Protein AF-X1JQ14-F1 (afdb_monomer)

Secondary structure (DSSP, 8-state):
-HHHHHHHHHHHHHHHHHHHHHHHHHHHHHHHHHHS--TTSHHHHHHHHHSS---HHHHHHHHHHHHHHHHHHHHHHHHHHHHHHHHHHHHTT-TTHHHHHHHHHHHHHHHTTTHHHHHHHHHHHHHTSHHHHHHTT---

Structure (mmCIF, N/CA/C/O backbone):
data_AF-X1JQ14-F1
#
_entry.id   AF-X1JQ14-F1
#
loop_
_atom_site.group_PDB
_atom_site.id
_atom_site.type_symbol
_atom_site.label_atom_id
_atom_site.label_alt_id
_atom_site.label_comp_id
_atom_site.label_asym_id
_atom_site.label_entity_id
_atom_site.label_seq_id
_atom_site.pdbx_PDB_ins_code
_atom_site.Cartn_x
_atom_site.Cartn_y
_atom_site.Cartn_z
_atom_site.occupancy
_atom_site.B_iso_or_equiv
_atom_site.auth_seq_id
_atom_site.auth_comp_id
_atom_site.auth_asym_id
_atom_site.auth_atom_id
_atom_site.pdbx_PDB_model_num
ATOM 1 N N . MET A 1 1 ? -24.751 2.631 25.461 1.00 53.09 1 MET A N 1
ATOM 2 C CA . MET A 1 1 ? -24.735 1.934 24.149 1.00 53.09 1 MET A CA 1
ATOM 3 C C . MET A 1 1 ? -24.061 2.771 23.064 1.00 53.09 1 MET A C 1
ATOM 5 O O . MET A 1 1 ? -23.188 2.237 22.398 1.00 53.09 1 MET A O 1
ATOM 9 N N . ALA A 1 2 ? -24.367 4.070 22.935 1.00 61.97 2 ALA A N 1
ATOM 10 C CA . ALA A 1 2 ? -23.663 4.971 22.008 1.00 61.97 2 ALA A CA 1
ATOM 11 C C . ALA A 1 2 ? -22.152 5.116 22.308 1.00 61.97 2 ALA A C 1
ATOM 13 O O . ALA A 1 2 ? -21.340 5.000 21.400 1.00 61.97 2 ALA A O 1
ATOM 14 N N . GLU A 1 3 ? -21.765 5.248 23.584 1.00 61.22 3 GLU A N 1
ATOM 15 C CA . GLU A 1 3 ? -20.347 5.364 23.980 1.00 61.22 3 GLU A CA 1
ATOM 16 C C . GLU A 1 3 ? -19.514 4.107 23.674 1.00 61.22 3 GLU A C 1
ATOM 18 O O . GLU A 1 3 ? -18.344 4.200 23.312 1.00 61.22 3 GLU A O 1
ATOM 23 N N . LEU A 1 4 ? -20.119 2.916 23.782 1.00 62.81 4 LEU A N 1
ATOM 24 C CA . LEU A 1 4 ? -19.461 1.653 23.426 1.00 62.81 4 LEU A CA 1
ATOM 25 C C . LEU A 1 4 ? -19.233 1.565 21.912 1.00 62.81 4 LEU A C 1
ATOM 27 O O . LEU A 1 4 ? -18.148 1.187 21.482 1.00 62.81 4 LEU A O 1
ATOM 31 N N . ALA A 1 5 ? -20.214 1.993 21.111 1.00 70.31 5 ALA A N 1
ATOM 32 C CA . ALA A 1 5 ? -20.096 2.023 19.656 1.00 70.31 5 ALA A CA 1
ATOM 33 C C . ALA A 1 5 ? -19.025 3.020 19.176 1.00 70.31 5 ALA A C 1
ATOM 35 O O . ALA A 1 5 ? -18.260 2.719 18.260 1.00 70.31 5 ALA A O 1
ATOM 36 N N . GLU A 1 6 ? -18.922 4.187 19.812 1.00 74.88 6 GLU A N 1
ATOM 37 C CA . GLU A 1 6 ? -17.892 5.178 19.489 1.00 74.88 6 GLU A CA 1
ATOM 38 C C . GLU A 1 6 ? -16.485 4.686 19.859 1.00 74.88 6 GLU A C 1
ATOM 40 O O . GLU A 1 6 ? -15.530 4.863 19.094 1.00 74.88 6 GLU A O 1
ATOM 45 N N . LYS A 1 7 ? -16.355 4.000 21.000 1.00 79.19 7 LYS A N 1
ATOM 46 C CA . LYS A 1 7 ? -15.090 3.401 21.433 1.00 79.19 7 LYS A CA 1
ATOM 47 C C . LYS A 1 7 ? -14.619 2.306 20.472 1.00 79.19 7 LYS A C 1
ATOM 49 O O . LYS A 1 7 ? -13.454 2.310 20.079 1.00 79.19 7 LYS A O 1
ATOM 54 N N . GLU A 1 8 ? -15.526 1.440 20.028 1.00 76.44 8 GLU A N 1
ATOM 55 C CA . GLU A 1 8 ? -15.237 0.405 19.026 1.00 76.44 8 GLU A CA 1
ATOM 56 C C . GLU A 1 8 ? -14.811 1.000 17.674 1.00 76.44 8 GLU A C 1
ATOM 58 O O . GLU A 1 8 ? -13.871 0.504 17.049 1.00 76.44 8 GLU A O 1
ATOM 63 N N . LEU A 1 9 ? -15.440 2.098 17.235 1.00 78.75 9 LEU A N 1
ATOM 64 C CA . LEU A 1 9 ? -15.035 2.812 16.018 1.00 78.75 9 LEU A CA 1
ATOM 65 C C . LEU A 1 9 ? -13.636 3.427 16.153 1.00 78.75 9 LEU A C 1
ATOM 67 O O . LEU A 1 9 ? -12.846 3.395 15.207 1.00 78.75 9 LEU A O 1
ATOM 71 N N . ARG A 1 10 ? -13.299 3.964 17.326 1.00 82.12 10 ARG A N 1
ATOM 72 C CA . ARG A 1 10 ? -11.976 4.543 17.588 1.00 82.12 10 ARG A CA 1
ATOM 73 C C . ARG A 1 10 ? -10.881 3.475 17.610 1.00 82.12 10 ARG A C 1
ATOM 75 O O . ARG A 1 10 ? -9.795 3.698 17.075 1.00 82.12 10 ARG A O 1
ATOM 82 N N . GLU A 1 11 ? -11.171 2.310 18.182 1.00 82.25 11 GLU A N 1
ATOM 83 C CA . GLU A 1 11 ? -10.265 1.157 18.178 1.00 82.25 11 GLU A CA 1
ATOM 84 C C . GLU A 1 11 ? -10.067 0.587 16.765 1.00 82.25 11 GLU A C 1
ATOM 86 O O . GLU A 1 11 ? -8.930 0.307 16.377 1.00 82.25 11 GLU A O 1
ATOM 91 N N . GLY A 1 12 ? -11.133 0.506 15.960 1.00 78.06 12 GLY A N 1
ATOM 92 C CA . GLY A 1 12 ? -11.056 0.115 14.549 1.00 78.06 12 GLY A CA 1
ATOM 93 C C . GLY A 1 12 ? -10.196 1.067 13.709 1.00 78.06 12 GLY A C 1
ATOM 94 O O . GLY A 1 12 ? -9.330 0.616 12.956 1.00 78.06 12 GLY A O 1
ATOM 95 N N . GLY A 1 13 ? -10.351 2.381 13.904 1.00 79.62 13 GLY A N 1
ATOM 96 C CA . GLY A 1 13 ? -9.493 3.388 13.269 1.00 79.62 13 GLY A CA 1
ATOM 97 C C . GLY A 1 13 ? -8.019 3.242 13.666 1.00 79.62 13 GLY A C 1
ATOM 98 O O . GLY A 1 13 ? -7.138 3.264 12.806 1.00 79.62 13 GLY A O 1
ATOM 99 N N . LYS A 1 14 ? -7.742 2.986 14.951 1.00 83.75 14 LYS A N 1
ATOM 100 C CA . LYS A 1 14 ? -6.377 2.790 15.466 1.00 83.75 14 LYS A CA 1
ATOM 101 C C . LYS A 1 14 ? -5.696 1.541 14.895 1.00 83.75 14 LYS A C 1
ATOM 103 O O . LYS A 1 14 ? -4.484 1.522 14.688 1.00 83.75 14 LYS A O 1
ATOM 108 N N . GLN A 1 15 ? -6.457 0.487 14.604 1.00 81.62 15 GLN A N 1
ATOM 109 C CA . GLN A 1 15 ? -5.915 -0.698 13.930 1.00 81.62 15 GLN A CA 1
ATOM 110 C C . GLN A 1 15 ? -5.497 -0.409 12.480 1.00 81.62 15 GLN A C 1
ATOM 112 O O . GLN A 1 15 ? -4.520 -0.997 12.005 1.00 81.62 15 GLN A O 1
ATOM 117 N N . LEU A 1 16 ? -6.186 0.520 11.809 1.00 83.06 16 LEU A N 1
ATOM 118 C CA . LEU A 1 16 ? -5.914 0.931 10.429 1.00 83.06 16 LEU A CA 1
ATOM 119 C C . LEU A 1 16 ? -4.797 1.976 10.301 1.00 83.06 16 LEU A C 1
ATOM 121 O O . LEU A 1 16 ? -4.261 2.131 9.206 1.00 83.06 16 LEU A O 1
ATOM 125 N N . GLU A 1 17 ? -4.369 2.629 11.388 1.00 81.31 17 GLU A N 1
ATOM 126 C CA . GLU A 1 17 ? -3.245 3.586 11.370 1.00 81.31 17 GLU A CA 1
ATOM 127 C C . GLU A 1 17 ? -1.976 2.986 10.750 1.00 81.31 17 GLU A C 1
ATOM 129 O O . GLU A 1 17 ? -1.312 3.631 9.943 1.00 81.31 17 GLU A O 1
ATOM 134 N N . GLY A 1 18 ? -1.666 1.722 11.055 1.00 81.06 18 GLY A N 1
ATOM 135 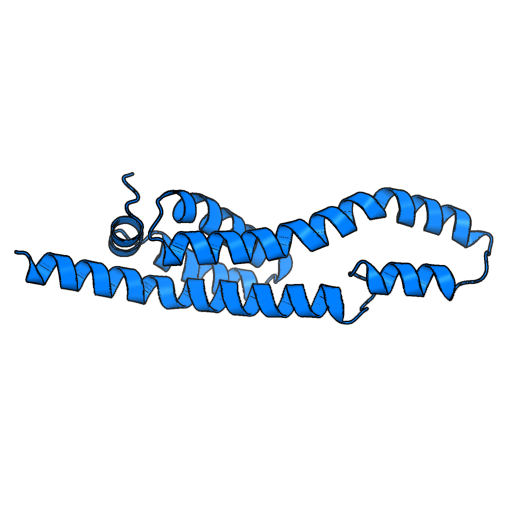C CA . GLY A 1 18 ? -0.508 1.043 10.463 1.00 81.06 18 GLY A CA 1
ATOM 136 C C . GLY A 1 18 ? -0.620 0.871 8.943 1.00 81.06 18 GLY A C 1
ATOM 137 O O . GLY A 1 18 ? 0.383 0.951 8.237 1.00 81.06 18 GLY A O 1
ATOM 138 N N . VAL A 1 19 ? -1.837 0.672 8.433 1.00 81.50 19 VAL A N 1
ATOM 139 C CA . VAL A 1 19 ? -2.111 0.531 6.994 1.00 81.50 19 VAL A CA 1
ATOM 140 C C . VAL A 1 19 ? -2.080 1.894 6.306 1.00 81.50 19 VAL A C 1
ATOM 142 O O . VAL A 1 19 ? -1.509 2.014 5.225 1.00 81.50 19 VAL A O 1
ATOM 145 N N . LEU A 1 20 ? -2.598 2.936 6.962 1.00 83.62 20 LEU A N 1
ATOM 146 C CA . LEU A 1 20 ? -2.505 4.322 6.498 1.00 83.62 20 LEU A CA 1
ATOM 147 C C . LEU A 1 20 ? -1.051 4.780 6.364 1.00 83.62 20 LEU A C 1
ATOM 149 O O . LEU A 1 20 ? -0.685 5.344 5.334 1.00 83.62 20 LEU A O 1
ATOM 153 N N . ILE A 1 21 ? -0.216 4.505 7.371 1.00 83.81 21 ILE A N 1
ATOM 154 C CA . ILE A 1 21 ? 1.216 4.832 7.335 1.00 83.81 21 ILE A CA 1
ATOM 155 C C . ILE A 1 21 ? 1.889 4.109 6.168 1.00 83.81 21 ILE A C 1
ATOM 157 O O . ILE A 1 21 ? 2.637 4.737 5.423 1.00 83.81 21 ILE A O 1
ATOM 161 N N . LEU A 1 22 ? 1.593 2.819 5.962 1.00 81.75 22 LEU A N 1
ATOM 162 C CA . LEU A 1 22 ? 2.139 2.084 4.823 1.00 81.75 22 LEU A CA 1
ATOM 163 C C . LEU A 1 22 ? 1.714 2.718 3.497 1.00 81.75 22 LEU A C 1
ATOM 165 O O . LEU A 1 22 ? 2.571 2.945 2.648 1.00 81.75 22 LEU A O 1
ATOM 169 N N . CYS A 1 23 ? 0.432 3.038 3.317 1.00 81.25 23 CYS A N 1
ATOM 170 C CA . CYS A 1 23 ? -0.045 3.638 2.072 1.00 81.25 23 CYS A CA 1
ATOM 171 C C . CYS A 1 23 ? 0.601 5.003 1.809 1.00 81.25 23 CYS A C 1
ATOM 173 O O . CYS A 1 23 ? 0.983 5.277 0.675 1.00 81.25 23 CYS A O 1
ATOM 175 N N . TRP A 1 24 ? 0.804 5.824 2.844 1.00 82.75 24 TRP A N 1
ATOM 176 C CA . TRP A 1 24 ? 1.533 7.091 2.731 1.00 82.75 24 TRP A CA 1
ATOM 177 C C . TRP A 1 24 ? 3.000 6.898 2.352 1.00 82.75 24 TRP A C 1
ATOM 179 O O . TRP A 1 24 ? 3.475 7.521 1.403 1.00 82.75 24 TRP A O 1
ATOM 189 N N . VAL A 1 25 ? 3.716 6.020 3.059 1.00 82.38 25 VAL A N 1
ATOM 190 C CA . VAL A 1 25 ? 5.128 5.719 2.776 1.00 82.38 25 VAL A CA 1
ATOM 191 C C . VAL A 1 25 ? 5.281 5.202 1.348 1.00 82.38 25 VAL A C 1
ATO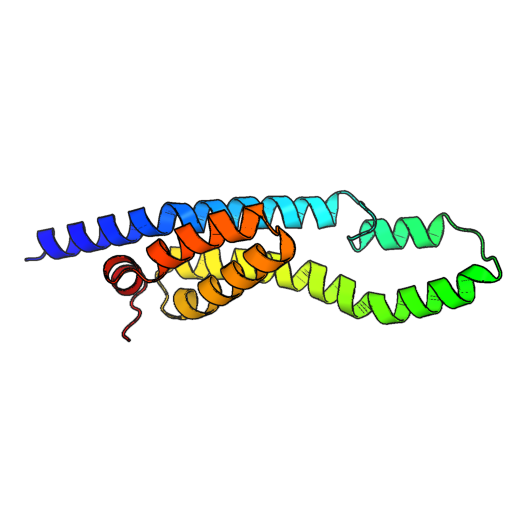M 193 O O . VAL A 1 25 ? 6.147 5.666 0.609 1.00 82.38 25 VAL A O 1
ATOM 196 N N . MET A 1 26 ? 4.399 4.298 0.927 1.00 78.06 26 MET A N 1
ATOM 197 C CA . MET A 1 26 ? 4.403 3.738 -0.417 1.00 78.06 26 MET A CA 1
ATOM 198 C C . MET A 1 26 ? 4.034 4.765 -1.487 1.00 78.06 26 MET A C 1
ATOM 200 O O . MET A 1 26 ? 4.697 4.808 -2.521 1.00 78.06 26 MET A O 1
ATOM 204 N N . ALA A 1 27 ? 3.050 5.634 -1.249 1.00 78.50 27 ALA A N 1
ATOM 205 C CA . ALA A 1 27 ? 2.707 6.721 -2.167 1.00 78.50 27 ALA A CA 1
ATOM 206 C C . ALA A 1 27 ? 3.875 7.709 -2.341 1.00 78.50 27 ALA A C 1
ATOM 208 O O . ALA A 1 27 ? 4.170 8.121 -3.461 1.00 78.50 27 ALA A O 1
ATOM 209 N N . ILE A 1 28 ?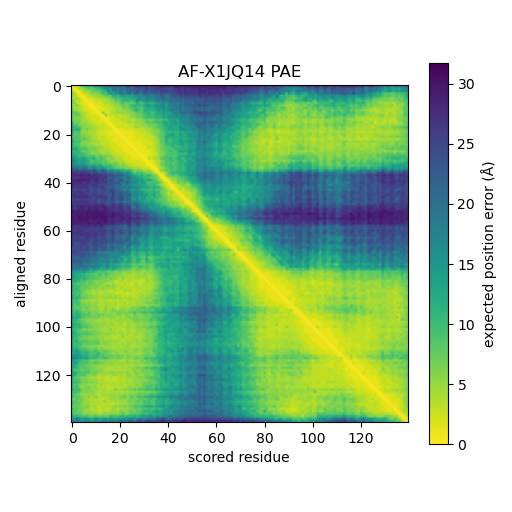 4.591 8.036 -1.260 1.00 80.44 28 ILE A N 1
ATOM 210 C CA . ILE A 1 28 ? 5.770 8.913 -1.314 1.00 80.44 28 ILE A CA 1
ATOM 211 C C . ILE A 1 28 ? 6.930 8.224 -2.035 1.00 80.44 28 ILE A C 1
ATOM 213 O O . ILE A 1 28 ? 7.524 8.824 -2.926 1.00 80.44 28 ILE A O 1
ATOM 217 N N . LEU A 1 29 ? 7.250 6.970 -1.700 1.00 75.62 29 LEU A N 1
ATOM 218 C CA . LEU A 1 29 ? 8.342 6.229 -2.343 1.00 75.62 29 LEU A CA 1
ATOM 219 C C . LEU A 1 29 ? 8.082 6.020 -3.837 1.00 75.62 29 LEU A C 1
ATOM 221 O O . LEU A 1 29 ? 8.981 6.223 -4.648 1.00 75.62 29 LEU A O 1
ATOM 225 N N . THR A 1 30 ? 6.856 5.651 -4.210 1.00 70.12 30 THR A N 1
ATOM 226 C CA . THR A 1 30 ? 6.473 5.475 -5.618 1.00 70.12 30 THR A CA 1
ATOM 227 C C . THR A 1 30 ? 6.424 6.811 -6.355 1.00 70.12 30 THR A C 1
ATOM 229 O O . THR A 1 30 ? 6.953 6.902 -7.460 1.00 70.12 30 THR A O 1
ATOM 232 N N . GLY A 1 31 ? 5.907 7.872 -5.729 1.00 68.56 31 GLY A N 1
ATOM 233 C CA . GLY A 1 31 ? 5.969 9.232 -6.266 1.00 68.56 31 GLY A CA 1
ATOM 234 C C . GLY A 1 31 ? 7.408 9.694 -6.509 1.00 68.56 31 GLY A C 1
ATOM 235 O O . GLY A 1 31 ? 7.748 10.113 -7.614 1.00 68.56 31 GLY A O 1
ATOM 236 N N . LEU A 1 32 ? 8.293 9.540 -5.523 1.00 72.00 32 LEU A N 1
ATOM 237 C CA . LEU A 1 32 ? 9.715 9.860 -5.666 1.00 72.00 32 LEU A CA 1
ATOM 238 C C . LEU A 1 32 ? 10.387 9.006 -6.743 1.00 72.00 32 LEU A C 1
ATOM 240 O O . LEU A 1 32 ? 11.170 9.536 -7.525 1.00 72.00 32 LEU A O 1
ATOM 244 N N . ALA A 1 33 ? 10.074 7.715 -6.849 1.00 63.81 33 ALA A N 1
ATOM 245 C CA . ALA A 1 33 ? 10.613 6.858 -7.906 1.00 63.81 33 ALA A CA 1
ATOM 246 C C . ALA A 1 33 ? 10.216 7.345 -9.315 1.00 63.81 33 ALA A C 1
ATOM 248 O O . ALA A 1 33 ? 11.025 7.281 -10.239 1.00 63.81 33 ALA A O 1
ATOM 249 N N . ILE A 1 34 ? 9.006 7.886 -9.473 1.00 63.06 34 ILE A N 1
ATOM 250 C CA . ILE A 1 34 ? 8.514 8.442 -10.743 1.00 63.06 34 ILE A CA 1
ATOM 251 C C . ILE A 1 34 ? 9.211 9.766 -11.079 1.00 63.06 34 ILE A C 1
ATOM 253 O O . ILE A 1 34 ? 9.622 9.963 -12.224 1.00 63.06 34 ILE A O 1
ATOM 257 N N . PHE A 1 35 ? 9.368 10.658 -10.093 1.00 61.19 35 PHE A N 1
ATOM 258 C CA . PHE A 1 35 ? 9.926 12.003 -10.294 1.00 61.19 35 PHE A CA 1
ATOM 259 C C . PHE A 1 35 ? 11.459 12.073 -10.245 1.00 61.19 35 PHE A C 1
ATOM 261 O O . PHE A 1 35 ? 12.041 13.000 -10.799 1.00 61.19 35 PHE A O 1
ATOM 268 N N . SER A 1 36 ? 12.136 11.106 -9.622 1.00 59.53 36 SER A N 1
ATOM 269 C CA . SER A 1 36 ? 13.601 11.114 -9.446 1.00 59.53 36 SER A CA 1
ATOM 270 C C . SER A 1 36 ? 14.395 10.796 -10.715 1.00 59.53 36 SER A C 1
ATOM 272 O O . SER A 1 36 ? 15.622 10.871 -10.699 1.00 59.53 36 SER A O 1
ATOM 274 N N . GLY A 1 37 ? 13.740 10.419 -11.817 1.00 52.06 37 GLY A N 1
ATOM 275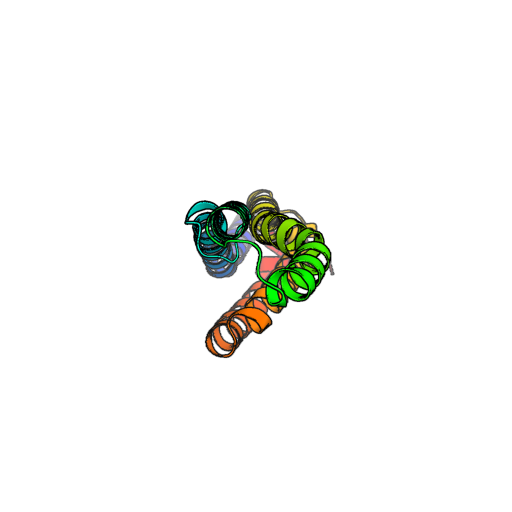 C CA . GLY A 1 37 ? 14.437 10.084 -13.060 1.00 52.06 37 GLY A CA 1
ATOM 276 C C . GLY A 1 37 ? 15.335 8.842 -12.962 1.00 52.06 37 GLY A C 1
ATOM 277 O O . GLY A 1 37 ? 16.082 8.569 -13.900 1.00 52.06 37 GLY A O 1
ATOM 278 N N . PHE A 1 38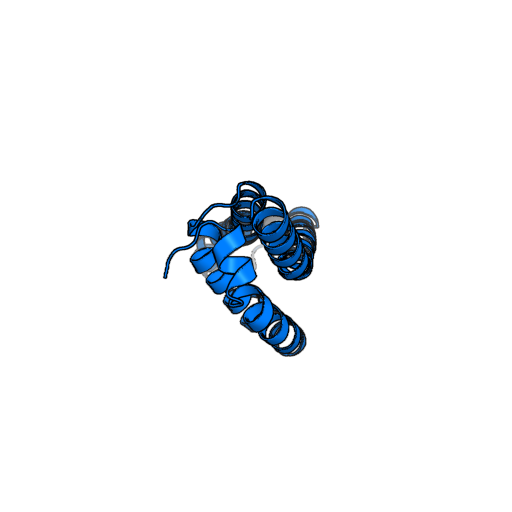 ? 15.255 8.062 -11.874 1.00 49.81 38 PHE A N 1
ATOM 279 C CA . PHE A 1 38 ? 15.757 6.687 -11.845 1.00 49.81 38 PHE A CA 1
ATOM 280 C C . PHE A 1 38 ? 15.092 5.937 -13.009 1.00 49.81 38 PHE A C 1
ATOM 282 O O . PHE A 1 38 ? 13.890 6.096 -13.217 1.00 49.81 38 PHE A O 1
ATOM 289 N N . GLY A 1 39 ? 15.843 5.150 -13.791 1.00 52.72 39 GLY A N 1
ATOM 290 C CA . GLY A 1 39 ? 15.432 4.556 -15.085 1.00 52.72 39 GLY A CA 1
ATOM 291 C C . GLY A 1 39 ? 14.168 3.668 -15.108 1.00 52.72 39 GLY A C 1
ATOM 292 O O . GLY A 1 39 ? 13.883 3.019 -16.111 1.00 52.72 39 GLY A O 1
ATOM 293 N N . TRP A 1 40 ? 13.425 3.626 -14.005 1.00 44.50 40 TRP A N 1
ATOM 294 C CA . TRP A 1 40 ? 12.145 2.959 -13.796 1.00 44.50 40 TRP A CA 1
ATOM 295 C C . TRP A 1 40 ? 10.931 3.896 -13.951 1.00 44.50 40 TRP A C 1
ATOM 297 O O . TRP A 1 40 ? 9.817 3.402 -14.108 1.00 44.50 40 TRP A O 1
ATOM 307 N N . GLY A 1 41 ? 11.121 5.222 -13.931 1.00 48.97 41 GLY A N 1
ATOM 308 C CA . GLY A 1 41 ? 10.068 6.216 -14.178 1.00 48.97 41 GLY A CA 1
ATOM 309 C C . GLY A 1 41 ? 10.020 6.714 -15.635 1.00 48.97 41 GLY A C 1
ATOM 310 O O . GLY A 1 41 ? 11.010 6.584 -16.364 1.00 48.97 41 GLY A O 1
ATOM 311 N N . PRO A 1 42 ? 8.909 7.344 -16.072 1.00 51.38 42 PRO A N 1
ATOM 312 C CA . PRO A 1 42 ? 8.756 7.870 -17.436 1.00 51.38 42 PRO A CA 1
ATOM 313 C C . PRO A 1 42 ? 9.852 8.884 -17.815 1.00 51.38 42 PRO A C 1
ATOM 315 O O . PRO A 1 42 ? 10.315 8.901 -18.953 1.00 51.38 42 PRO A O 1
ATOM 318 N N . VAL A 1 43 ? 10.339 9.667 -16.848 1.00 52.53 43 VAL A N 1
ATOM 319 C CA . VAL A 1 43 ? 11.413 10.659 -17.041 1.00 52.53 43 VAL A CA 1
ATOM 320 C C . VAL A 1 43 ? 12.793 10.001 -17.206 1.00 52.53 43 VAL A C 1
ATOM 322 O O . VAL A 1 43 ? 13.581 10.424 -18.049 1.00 52.53 43 VAL A O 1
ATOM 325 N N . GLY A 1 44 ? 13.085 8.938 -16.448 1.00 55.47 44 GLY A N 1
ATOM 326 C CA . GLY A 1 44 ? 14.361 8.215 -16.532 1.00 55.47 44 GLY A CA 1
ATOM 327 C C . GLY A 1 44 ? 14.522 7.439 -17.840 1.00 55.47 44 GLY A C 1
ATOM 328 O O . GLY A 1 44 ? 15.618 7.365 -18.391 1.00 55.47 44 GLY A O 1
ATOM 329 N N . TYR A 1 45 ? 13.415 6.920 -18.379 1.00 54.16 45 TYR A N 1
ATOM 330 C CA . TYR A 1 45 ? 13.391 6.281 -19.694 1.00 54.16 45 TYR A CA 1
ATOM 331 C C . TYR A 1 45 ? 13.620 7.285 -20.834 1.00 54.16 45 TYR A C 1
ATOM 333 O O . TYR A 1 45 ? 14.438 7.025 -21.712 1.00 54.16 45 TYR A O 1
ATOM 341 N N . LEU A 1 46 ? 12.962 8.453 -20.801 1.00 56.62 46 LEU A N 1
ATOM 342 C CA . LEU A 1 46 ? 13.168 9.513 -21.801 1.00 56.62 46 LEU A CA 1
ATOM 343 C C . LEU A 1 46 ? 14.620 10.006 -21.824 1.00 56.62 46 LEU A C 1
ATOM 345 O O . LEU A 1 46 ? 15.190 10.191 -22.897 1.00 56.62 46 LEU A O 1
ATOM 349 N N . ARG A 1 47 ? 15.241 10.152 -20.650 1.00 55.97 47 ARG A N 1
ATOM 350 C CA . ARG A 1 47 ? 16.659 10.504 -20.538 1.00 55.97 47 ARG A CA 1
ATOM 351 C C . ARG A 1 47 ? 17.572 9.410 -21.103 1.00 55.97 47 ARG A C 1
ATOM 353 O O . ARG A 1 47 ? 18.438 9.708 -21.913 1.00 55.97 47 ARG A O 1
ATOM 360 N N . GLY A 1 48 ? 17.330 8.144 -20.753 1.00 59.62 48 GLY A N 1
ATOM 361 C CA . GLY A 1 48 ? 18.094 7.011 -21.290 1.00 59.62 48 GLY A CA 1
ATOM 362 C C . GLY A 1 48 ? 17.942 6.807 -22.804 1.00 59.62 48 GLY A C 1
ATOM 363 O O . GLY A 1 48 ? 18.856 6.279 -23.436 1.00 59.62 48 GLY A O 1
ATOM 364 N N . TYR A 1 49 ? 16.818 7.236 -23.388 1.00 55.28 49 TYR A N 1
ATOM 365 C CA . TYR A 1 49 ? 16.579 7.220 -24.834 1.00 55.28 49 TYR A CA 1
ATOM 366 C C . TYR A 1 49 ? 17.325 8.345 -25.569 1.00 55.28 49 TYR A C 1
ATOM 368 O O . TYR A 1 49 ? 17.798 8.138 -26.681 1.00 55.28 49 TYR A O 1
ATOM 376 N N . LEU A 1 50 ? 17.446 9.524 -24.951 1.00 59.47 50 LEU A N 1
ATOM 377 C CA . LEU A 1 50 ? 18.153 10.674 -25.526 1.00 59.47 50 LEU A CA 1
ATOM 378 C C . LEU A 1 50 ? 19.683 10.568 -25.390 1.00 59.47 50 LEU A C 1
ATOM 380 O O . LEU A 1 50 ? 20.393 11.064 -26.260 1.00 59.47 50 LEU A O 1
ATOM 384 N N . ASP A 1 51 ? 20.183 9.907 -24.339 1.00 58.44 51 ASP A N 1
ATOM 385 C CA . ASP A 1 51 ? 21.621 9.826 -24.034 1.00 58.44 51 ASP A CA 1
ATOM 386 C C . ASP A 1 51 ? 22.369 8.673 -24.753 1.00 58.44 51 ASP A C 1
ATOM 388 O O . ASP A 1 51 ? 23.600 8.659 -24.742 1.00 58.44 51 ASP A O 1
ATOM 392 N N . ASN A 1 52 ? 21.686 7.709 -25.394 1.00 55.22 52 ASN A N 1
ATOM 393 C CA . ASN A 1 52 ? 22.345 6.562 -26.045 1.00 55.22 52 ASN A CA 1
ATOM 394 C C . ASN A 1 52 ? 22.361 6.674 -27.586 1.00 55.22 52 ASN A C 1
ATOM 396 O O . ASN A 1 52 ? 21.307 6.557 -28.215 1.00 55.22 52 ASN A O 1
ATOM 400 N N . PRO A 1 53 ? 23.533 6.834 -28.236 1.00 52.00 53 PRO A N 1
ATOM 401 C CA . PRO A 1 53 ? 23.631 6.846 -29.694 1.00 52.00 53 PRO A CA 1
ATOM 402 C C . PRO A 1 53 ? 23.296 5.465 -30.283 1.00 52.00 53 PRO A C 1
ATOM 404 O O . PRO A 1 53 ? 23.764 4.430 -29.805 1.00 52.00 53 PRO A O 1
ATOM 407 N N . PHE A 1 54 ? 22.472 5.457 -31.334 1.00 51.94 54 PHE A N 1
ATOM 408 C CA . PHE A 1 54 ? 21.961 4.261 -32.011 1.00 51.94 54 PHE A CA 1
ATOM 409 C C . PHE A 1 54 ? 23.087 3.302 -32.443 1.00 51.94 54 PHE A C 1
ATOM 411 O O . PHE A 1 54 ? 23.775 3.526 -33.435 1.00 51.94 54 PHE A O 1
ATOM 418 N N . THR A 1 55 ? 23.251 2.201 -31.710 1.00 54.19 55 THR A N 1
ATOM 419 C CA . THR A 1 55 ? 24.125 1.064 -32.051 1.00 54.19 55 THR A CA 1
ATOM 420 C C . THR A 1 55 ? 23.279 -0.170 -32.391 1.00 54.19 55 THR A C 1
ATOM 422 O O . THR A 1 55 ? 22.080 -0.186 -32.149 1.00 54.19 55 THR A O 1
ATOM 425 N N . LEU A 1 56 ? 23.850 -1.234 -32.966 1.00 48.84 56 LEU A N 1
ATOM 426 C CA . LEU A 1 56 ? 23.098 -2.433 -33.400 1.00 48.84 56 LEU A CA 1
ATOM 427 C C . LEU A 1 56 ? 22.378 -3.181 -32.246 1.00 48.84 56 LEU A C 1
ATOM 429 O O . LEU A 1 56 ? 21.394 -3.877 -32.489 1.00 48.84 56 LEU A O 1
ATOM 433 N N . HIS A 1 57 ? 22.794 -2.973 -30.988 1.00 55.72 57 HIS A N 1
ATOM 434 C CA . HIS A 1 57 ? 22.055 -3.388 -29.782 1.00 55.72 57 HIS A CA 1
ATOM 435 C C . HIS A 1 57 ? 20.824 -2.514 -29.479 1.00 55.72 57 HIS A C 1
ATOM 437 O O . HIS A 1 57 ? 19.860 -2.987 -28.875 1.00 55.72 57 HIS A O 1
ATOM 443 N N . ALA A 1 58 ? 20.787 -1.282 -29.992 1.00 58.12 58 ALA A N 1
ATOM 444 C CA . ALA A 1 58 ? 19.670 -0.362 -29.836 1.00 58.12 58 ALA A CA 1
ATOM 445 C C . ALA A 1 58 ? 18.397 -0.867 -30.516 1.00 58.12 58 ALA A C 1
ATOM 447 O O . ALA A 1 58 ? 17.325 -0.587 -30.016 1.00 58.12 58 ALA A O 1
ATOM 448 N N . ALA A 1 59 ? 18.448 -1.655 -31.596 1.00 58.81 59 ALA A N 1
ATOM 449 C CA . ALA A 1 59 ? 17.219 -2.194 -32.193 1.00 58.81 59 ALA A CA 1
ATOM 450 C C . ALA A 1 59 ? 16.518 -3.191 -31.249 1.00 58.81 59 ALA A C 1
ATOM 452 O O . ALA A 1 59 ? 15.309 -3.105 -31.028 1.00 58.81 59 ALA A O 1
ATOM 453 N N . THR A 1 60 ? 17.277 -4.099 -30.628 1.00 60.44 60 THR A N 1
ATOM 454 C CA . THR A 1 60 ? 16.743 -5.033 -29.626 1.00 60.44 60 THR A CA 1
ATOM 455 C C . THR A 1 60 ? 16.326 -4.329 -28.337 1.00 60.44 60 THR A C 1
ATOM 457 O O . THR A 1 60 ? 15.321 -4.713 -27.735 1.00 60.44 60 THR A O 1
ATOM 460 N N . ASP A 1 61 ? 17.041 -3.276 -27.937 1.00 58.44 61 ASP A N 1
ATOM 461 C CA . ASP A 1 61 ? 16.711 -2.480 -26.751 1.00 58.44 61 ASP A CA 1
ATOM 462 C C . ASP A 1 61 ? 15.541 -1.520 -26.991 1.00 58.44 61 ASP A C 1
ATOM 464 O O . ASP A 1 61 ? 14.752 -1.293 -26.080 1.00 58.44 61 ASP A O 1
ATOM 468 N N . VAL A 1 62 ? 15.347 -1.036 -28.220 1.00 59.00 62 VAL A N 1
ATOM 469 C CA . VAL A 1 62 ? 14.177 -0.260 -28.651 1.00 59.00 62 VAL A CA 1
ATOM 470 C C . VAL A 1 62 ? 12.953 -1.156 -28.708 1.00 59.00 62 VAL A C 1
ATOM 472 O O . VAL A 1 62 ? 11.910 -0.748 -28.221 1.00 59.00 62 VAL A O 1
ATOM 475 N N . VAL A 1 63 ? 13.049 -2.389 -29.216 1.00 61.28 63 VAL A N 1
ATOM 476 C CA . VAL A 1 63 ? 11.914 -3.330 -29.201 1.00 61.28 63 VAL A CA 1
ATOM 477 C C . VAL A 1 63 ? 11.555 -3.733 -27.767 1.00 61.28 63 VAL A C 1
ATOM 479 O O . VAL A 1 63 ? 10.386 -3.672 -27.389 1.00 61.28 63 VAL A O 1
ATOM 482 N N . LYS A 1 64 ? 12.541 -4.068 -26.922 1.00 60.47 64 LYS A N 1
ATOM 483 C CA . LYS A 1 64 ? 12.307 -4.307 -25.484 1.00 60.47 64 LYS A CA 1
ATOM 484 C C . LYS A 1 64 ? 11.750 -3.067 -24.790 1.00 60.47 64 LYS A C 1
ATOM 486 O O . LYS A 1 64 ? 10.840 -3.185 -23.973 1.00 60.47 64 LYS A O 1
ATOM 491 N N . GLY A 1 65 ? 12.273 -1.892 -25.119 1.00 57.69 65 GLY A N 1
ATOM 492 C CA . GLY A 1 65 ? 11.829 -0.598 -24.625 1.00 57.69 65 GLY A CA 1
ATOM 493 C C . GLY A 1 65 ? 10.381 -0.326 -25.003 1.00 57.69 65 GLY A C 1
ATOM 494 O O . GLY A 1 65 ? 9.585 -0.080 -24.116 1.00 57.69 65 GLY A O 1
ATOM 495 N N . LEU A 1 66 ? 10.002 -0.492 -26.270 1.00 61.59 66 LEU A N 1
ATOM 496 C CA . LEU A 1 66 ? 8.658 -0.250 -26.800 1.00 61.59 66 LEU A CA 1
ATOM 497 C C . LEU A 1 66 ? 7.625 -1.253 -26.272 1.00 61.59 66 LEU A C 1
ATOM 499 O O . LEU A 1 66 ? 6.498 -0.867 -25.980 1.00 61.59 66 LEU A O 1
ATOM 503 N N . ILE A 1 67 ? 8.005 -2.526 -26.113 1.00 61.75 67 ILE A N 1
ATOM 504 C CA . ILE A 1 67 ? 7.129 -3.552 -25.530 1.00 61.75 67 ILE A CA 1
ATOM 505 C C . ILE A 1 67 ? 6.969 -3.316 -24.028 1.00 61.75 67 ILE A C 1
ATOM 507 O O . ILE A 1 67 ? 5.859 -3.396 -23.517 1.00 61.75 67 ILE A O 1
ATOM 511 N N . SER A 1 68 ? 8.049 -2.996 -23.308 1.00 58.97 68 SER A N 1
ATOM 512 C CA . SER A 1 68 ? 7.982 -2.724 -21.866 1.00 58.97 68 SER A CA 1
ATOM 513 C C . SER A 1 68 ? 7.488 -1.316 -21.531 1.00 58.97 68 SER A C 1
ATOM 515 O O . SER A 1 68 ? 7.111 -1.081 -20.388 1.00 58.97 68 SER A O 1
ATOM 517 N N . PHE A 1 69 ? 7.432 -0.400 -22.499 1.00 54.41 69 PHE A N 1
ATOM 518 C CA . PHE A 1 69 ? 6.994 0.987 -22.347 1.00 54.41 69 PHE A CA 1
ATOM 519 C C . PHE A 1 69 ? 5.557 1.105 -21.835 1.00 54.41 69 PHE A C 1
ATOM 521 O O . PHE A 1 69 ? 5.390 1.691 -20.766 1.00 54.41 69 PHE A O 1
ATOM 528 N N . PRO A 1 70 ? 4.524 0.533 -22.493 1.00 60.09 70 PRO A N 1
ATOM 529 C CA . PRO A 1 70 ? 3.160 0.624 -21.990 1.00 60.09 70 PRO A CA 1
ATOM 530 C C . PRO A 1 70 ? 3.048 -0.037 -20.618 1.00 60.09 70 PRO A C 1
ATOM 532 O O . PRO A 1 70 ? 2.445 0.543 -19.725 1.00 60.09 70 PRO A O 1
ATOM 535 N N . PHE A 1 71 ? 3.708 -1.178 -20.394 1.00 59.12 71 PHE A N 1
ATOM 536 C CA . PHE A 1 71 ? 3.683 -1.848 -19.093 1.00 59.12 71 PHE A CA 1
ATOM 537 C C . PHE A 1 71 ? 4.345 -1.016 -17.995 1.00 59.12 71 PHE A C 1
ATOM 539 O O . PHE A 1 71 ? 3.757 -0.872 -16.933 1.00 59.12 71 PHE A O 1
ATOM 546 N N . ARG A 1 72 ? 5.514 -0.414 -18.230 1.00 60.94 72 ARG A N 1
ATOM 547 C CA . ARG A 1 72 ? 6.203 0.439 -17.249 1.00 60.94 72 ARG A CA 1
ATOM 548 C C . ARG A 1 72 ? 5.443 1.730 -16.986 1.00 60.94 72 ARG A C 1
ATOM 550 O O . ARG A 1 72 ? 5.338 2.119 -15.830 1.00 60.94 72 ARG A O 1
ATOM 557 N N . MET A 1 73 ? 4.880 2.367 -18.015 1.00 58.03 73 MET A N 1
ATOM 558 C CA . MET A 1 73 ? 4.096 3.594 -17.849 1.00 58.03 73 MET A CA 1
ATOM 559 C C . MET A 1 73 ? 2.808 3.325 -17.071 1.00 58.03 73 MET A C 1
ATOM 561 O O . MET A 1 73 ? 2.544 3.980 -16.063 1.00 58.03 73 MET A O 1
ATOM 565 N N . VAL A 1 74 ? 2.050 2.311 -17.493 1.00 59.66 74 VAL A N 1
ATOM 566 C CA . VAL A 1 74 ? 0.815 1.886 -16.830 1.00 59.66 74 VAL A CA 1
ATOM 567 C C . VAL A 1 74 ? 1.115 1.465 -15.395 1.00 59.66 74 VAL A C 1
ATOM 569 O O . VAL A 1 74 ? 0.451 1.924 -14.475 1.00 59.66 74 VAL A O 1
ATOM 572 N N . TYR A 1 75 ? 2.172 0.687 -15.169 1.00 63.28 75 TYR A N 1
ATOM 573 C CA . TYR A 1 75 ? 2.585 0.276 -13.829 1.00 63.28 75 TYR A CA 1
ATOM 574 C C . TYR A 1 75 ? 3.016 1.468 -12.958 1.00 63.28 75 TYR A C 1
ATOM 576 O O . TYR A 1 75 ? 2.600 1.570 -11.805 1.00 63.28 75 TYR A O 1
ATOM 584 N N . SER A 1 76 ? 3.776 2.415 -13.518 1.00 63.53 76 SER A N 1
ATOM 585 C CA . SER A 1 76 ? 4.219 3.622 -12.810 1.00 63.53 76 SER A CA 1
ATOM 586 C C . SER A 1 76 ? 3.065 4.533 -12.399 1.00 63.53 76 SER A C 1
ATOM 588 O O . SER A 1 76 ? 3.171 5.211 -11.390 1.00 63.53 76 SER A O 1
ATOM 590 N N . LEU A 1 77 ? 1.949 4.532 -13.131 1.00 66.94 77 LEU A N 1
ATOM 591 C CA . LEU A 1 77 ? 0.785 5.364 -12.821 1.00 66.94 77 LEU A CA 1
ATOM 592 C C . LEU A 1 77 ? -0.247 4.631 -11.959 1.00 66.94 77 LEU A C 1
ATOM 594 O O . LEU A 1 77 ? -0.808 5.223 -11.038 1.00 66.94 77 LEU A O 1
ATOM 598 N N . ILE A 1 78 ? -0.476 3.342 -12.217 1.00 71.88 78 ILE A N 1
ATOM 599 C CA . ILE A 1 78 ? -1.469 2.538 -11.496 1.00 71.88 78 ILE A CA 1
ATOM 600 C C . ILE A 1 78 ? -1.039 2.305 -10.053 1.00 71.88 78 ILE A C 1
ATOM 602 O O . ILE A 1 78 ? -1.859 2.433 -9.150 1.00 71.88 78 ILE A O 1
ATOM 606 N N . VAL A 1 79 ? 0.227 1.975 -9.806 1.00 73.25 79 VAL A N 1
ATOM 607 C CA . VAL A 1 79 ? 0.675 1.588 -8.462 1.00 73.25 79 VAL A CA 1
ATOM 608 C C . VAL A 1 79 ? 0.511 2.721 -7.438 1.00 73.25 79 VAL A C 1
ATOM 610 O O . VAL A 1 79 ? -0.137 2.480 -6.420 1.00 73.25 79 VAL A O 1
ATOM 613 N N . PRO A 1 80 ? 0.981 3.962 -7.679 1.00 72.94 80 PRO A N 1
ATOM 614 C CA . PRO A 1 80 ? 0.706 5.079 -6.775 1.00 72.94 80 PRO A CA 1
ATOM 615 C C . PRO A 1 80 ? -0.789 5.375 -6.675 1.00 72.94 80 PRO A C 1
ATOM 617 O O . PRO A 1 80 ? -1.287 5.628 -5.579 1.00 72.94 80 PRO A O 1
ATOM 620 N N . ALA A 1 81 ? -1.518 5.315 -7.796 1.00 77.44 81 ALA A N 1
ATOM 621 C CA . ALA A 1 81 ? -2.956 5.560 -7.806 1.00 77.44 81 ALA A CA 1
ATOM 622 C C . ALA A 1 81 ? -3.714 4.562 -6.918 1.00 77.44 81 ALA A C 1
ATOM 624 O O . ALA A 1 81 ? -4.653 4.964 -6.236 1.00 77.44 81 ALA A O 1
ATOM 625 N N . LEU A 1 82 ? -3.290 3.297 -6.854 1.00 83.44 82 LEU A N 1
ATOM 626 C CA . LEU A 1 82 ? -3.860 2.299 -5.947 1.00 83.44 82 LEU A CA 1
ATOM 627 C C . LEU A 1 82 ? -3.623 2.662 -4.475 1.00 83.44 82 LEU A C 1
ATOM 629 O O . LEU A 1 82 ? -4.575 2.644 -3.698 1.00 83.44 82 LEU A O 1
ATOM 633 N N . TYR A 1 83 ? -2.404 3.063 -4.093 1.00 82.25 83 TYR A N 1
ATOM 634 C CA . TYR A 1 83 ? -2.121 3.501 -2.716 1.00 82.25 83 TYR A CA 1
ATOM 635 C C . TYR A 1 83 ? -2.910 4.763 -2.332 1.00 82.25 83 TYR A C 1
ATOM 637 O O . TYR A 1 83 ? -3.423 4.858 -1.217 1.00 82.25 83 T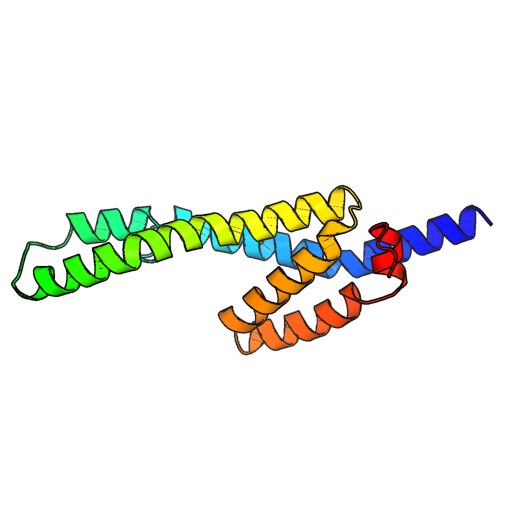YR A O 1
ATOM 645 N N . VAL A 1 84 ? -3.053 5.719 -3.255 1.00 81.81 84 VAL A N 1
ATOM 646 C CA . VAL A 1 84 ? -3.836 6.948 -3.036 1.00 81.81 84 VAL A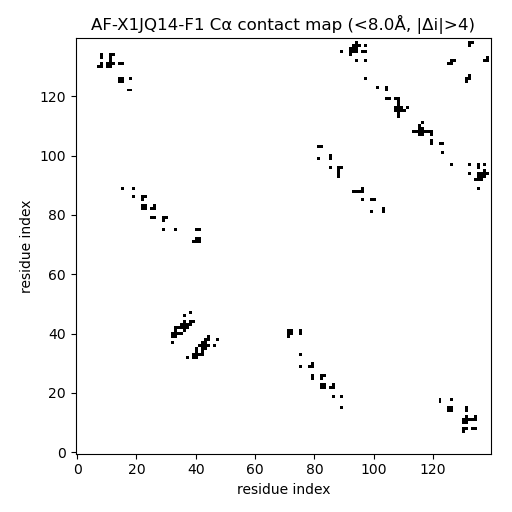 CA 1
ATOM 647 C C . VAL A 1 84 ? -5.337 6.651 -2.958 1.00 81.81 84 VAL A C 1
ATOM 649 O O . VAL A 1 84 ? -6.031 7.203 -2.106 1.00 81.81 84 VAL A O 1
ATOM 652 N N . THR A 1 85 ? -5.847 5.753 -3.801 1.00 83.25 85 THR A N 1
ATOM 653 C CA . THR A 1 85 ? -7.261 5.345 -3.782 1.00 83.25 85 THR A CA 1
ATOM 654 C C . THR A 1 85 ? -7.598 4.608 -2.488 1.00 83.25 85 THR A C 1
ATOM 656 O O . THR A 1 85 ? -8.648 4.867 -1.899 1.00 83.25 85 THR A O 1
ATOM 659 N N . GLU A 1 86 ? -6.691 3.759 -1.997 1.00 84.56 86 GLU A N 1
ATOM 660 C CA . GLU A 1 86 ? -6.833 3.092 -0.699 1.00 84.56 86 GLU A CA 1
ATOM 661 C C . GLU A 1 86 ? -6.858 4.097 0.455 1.00 84.56 86 GLU A C 1
ATOM 663 O O . GLU A 1 86 ? -7.734 4.028 1.316 1.00 84.56 86 GLU A O 1
ATOM 668 N N . LEU A 1 87 ? -5.957 5.089 0.442 1.00 84.56 87 LEU A N 1
ATOM 669 C CA . LEU A 1 87 ? -5.964 6.187 1.414 1.00 84.56 87 LEU A CA 1
ATOM 670 C C . LEU A 1 87 ? -7.328 6.880 1.447 1.00 84.56 87 LEU A C 1
ATOM 672 O O . LEU A 1 87 ? -7.925 7.014 2.516 1.00 84.56 87 LEU A O 1
ATOM 676 N N . ILE A 1 88 ? -7.852 7.270 0.283 1.00 84.62 88 ILE A N 1
ATOM 677 C CA . ILE A 1 88 ? -9.166 7.917 0.174 1.00 84.62 88 ILE A CA 1
ATOM 678 C C . ILE A 1 88 ? -10.270 6.992 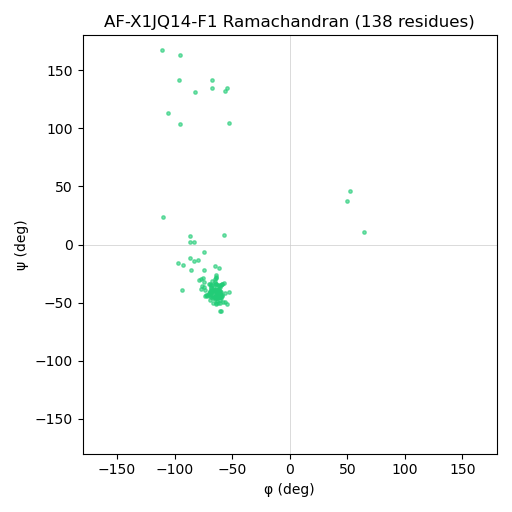0.705 1.00 84.62 88 ILE A C 1
ATOM 680 O O . ILE A 1 88 ? -11.134 7.448 1.455 1.00 84.62 88 ILE A O 1
ATOM 684 N N . GLY A 1 89 ? -10.227 5.699 0.374 1.00 82.19 89 GLY A N 1
ATOM 685 C CA . GLY A 1 89 ? -11.189 4.701 0.842 1.00 82.19 89 GLY A CA 1
ATOM 686 C C . GLY A 1 89 ? -11.209 4.547 2.364 1.00 82.19 89 GLY A C 1
ATOM 687 O O . GLY A 1 89 ? -12.287 4.550 2.966 1.00 82.19 89 GLY A O 1
ATOM 688 N N . ILE A 1 90 ? -10.034 4.486 2.998 1.00 84.38 90 ILE A N 1
ATOM 689 C CA . ILE A 1 90 ? -9.906 4.387 4.459 1.00 84.38 90 ILE A CA 1
ATOM 690 C C . ILE A 1 90 ? -10.360 5.689 5.137 1.00 84.38 90 ILE A C 1
ATOM 692 O O . ILE A 1 90 ? -11.105 5.639 6.121 1.00 84.38 90 ILE A O 1
ATOM 696 N N . TYR A 1 91 ? -9.975 6.858 4.609 1.00 83.19 91 TYR A N 1
ATOM 697 C CA . TYR A 1 91 ? -10.401 8.158 5.150 1.00 83.19 91 TYR A CA 1
ATOM 698 C C . TYR A 1 91 ? -11.915 8.369 5.041 1.00 83.19 91 TYR A C 1
ATOM 700 O O . TYR A 1 91 ? -12.532 8.888 5.970 1.00 83.19 91 TYR A O 1
ATOM 708 N N . GLN A 1 92 ? -12.526 7.932 3.938 1.00 83.25 92 GLN A N 1
ATOM 709 C CA . GLN A 1 92 ? -13.972 8.019 3.723 1.00 83.25 92 GLN A CA 1
ATOM 710 C C . GLN A 1 92 ? -14.765 6.868 4.365 1.00 83.25 92 GLN A C 1
ATOM 712 O O . GLN A 1 92 ? -15.989 6.836 4.213 1.00 83.25 92 GLN A O 1
ATOM 717 N N . ARG A 1 93 ? -14.103 5.938 5.076 1.00 82.88 93 ARG A N 1
ATOM 718 C CA . ARG A 1 93 ? -14.725 4.773 5.739 1.00 82.88 93 ARG A CA 1
ATOM 719 C C . ARG A 1 93 ? -15.603 3.953 4.790 1.00 82.88 93 ARG A C 1
ATOM 721 O O . ARG A 1 93 ? -16.759 3.643 5.091 1.00 82.88 93 ARG A O 1
ATOM 728 N N . LYS A 1 94 ? -15.072 3.677 3.599 1.00 82.94 94 LYS A N 1
ATOM 729 C CA . LYS A 1 94 ? -15.794 2.980 2.532 1.00 82.94 94 LYS A CA 1
ATOM 730 C C . LYS A 1 94 ? -15.477 1.488 2.532 1.00 82.94 94 LYS A C 1
ATOM 732 O O . LYS A 1 94 ? -14.320 1.094 2.637 1.00 82.94 94 LYS A O 1
ATOM 737 N N . ALA A 1 95 ? -16.500 0.680 2.263 1.00 80.94 95 ALA A N 1
ATOM 738 C CA . ALA A 1 95 ? -16.395 -0.775 2.186 1.00 80.94 95 ALA A CA 1
ATOM 739 C C . ALA A 1 95 ? -15.387 -1.253 1.121 1.00 80.94 95 ALA A C 1
ATOM 741 O O . ALA A 1 95 ? -14.684 -2.237 1.330 1.00 80.94 95 ALA A O 1
ATOM 742 N N . PHE A 1 96 ? -15.253 -0.532 -0.003 1.00 80.88 96 PHE A N 1
ATOM 743 C CA . PHE A 1 96 ? -14.315 -0.905 -1.072 1.00 80.88 96 PHE A CA 1
ATOM 744 C C . PHE A 1 96 ? -12.841 -0.847 -0.647 1.00 80.88 96 PHE A C 1
ATOM 746 O O . PHE A 1 96 ? -12.009 -1.464 -1.311 1.00 80.88 96 PHE A O 1
ATOM 753 N N . ALA A 1 97 ? -12.513 -0.146 0.446 1.00 81.19 97 ALA A N 1
ATOM 754 C CA . ALA A 1 97 ? -11.158 -0.133 0.982 1.00 81.19 97 ALA A CA 1
ATOM 755 C C . ALA A 1 97 ? -10.719 -1.553 1.359 1.00 81.19 97 ALA A C 1
ATOM 757 O O . ALA A 1 97 ? -9.589 -1.934 1.117 1.00 81.19 97 ALA A O 1
ATOM 758 N N . VAL A 1 98 ? -11.621 -2.416 1.842 1.00 79.69 98 VAL A N 1
ATOM 759 C CA . VAL A 1 98 ? -11.246 -3.776 2.259 1.00 79.69 98 VAL A CA 1
ATOM 760 C C . VAL A 1 98 ? -10.646 -4.634 1.125 1.00 79.69 98 VAL A C 1
ATOM 762 O O . VAL A 1 98 ? -9.522 -5.133 1.246 1.00 79.69 98 VAL A O 1
ATOM 765 N N . PRO A 1 99 ? -11.332 -4.851 -0.006 1.00 82.31 99 PRO A N 1
ATOM 766 C CA . PRO A 1 99 ? -10.742 -5.607 -1.107 1.00 82.31 99 PRO A CA 1
ATOM 767 C C . PRO A 1 99 ? -9.517 -4.907 -1.720 1.00 82.31 99 PRO A C 1
ATOM 769 O O . PRO A 1 99 ? -8.566 -5.587 -2.113 1.00 82.31 99 PRO A O 1
ATOM 772 N N . LEU A 1 100 ? -9.507 -3.572 -1.767 1.00 82.50 100 LEU A N 1
ATOM 773 C CA . LEU A 1 100 ? -8.430 -2.801 -2.387 1.00 82.50 100 LEU A CA 1
ATOM 774 C C . LEU A 1 100 ? -7.161 -2.800 -1.514 1.00 82.50 100 LEU A C 1
ATOM 776 O O . LEU A 1 100 ? -6.085 -3.131 -2.011 1.00 82.50 100 LEU A O 1
ATOM 780 N N . GLY A 1 101 ? -7.282 -2.605 -0.203 1.00 82.31 101 GLY A N 1
ATOM 781 C CA . GLY A 1 101 ? -6.193 -2.705 0.767 1.00 82.31 101 GLY A CA 1
ATOM 782 C C . GLY A 1 101 ? -5.556 -4.088 0.815 1.00 82.31 101 GLY A C 1
ATOM 783 O O . GLY A 1 101 ? -4.334 -4.207 0.921 1.00 82.31 101 GLY A O 1
ATOM 784 N N . ARG A 1 102 ? -6.345 -5.156 0.632 1.00 82.94 102 ARG A N 1
ATOM 785 C CA . ARG A 1 102 ? -5.807 -6.516 0.455 1.00 82.94 102 ARG A CA 1
ATOM 786 C C . ARG A 1 102 ? -4.963 -6.627 -0.813 1.00 82.94 102 ARG A C 1
ATOM 788 O O . ARG A 1 102 ? -3.841 -7.124 -0.749 1.00 82.94 102 ARG A O 1
ATOM 795 N N . ALA A 1 103 ? -5.465 -6.147 -1.949 1.00 81.88 103 ALA A N 1
ATOM 796 C CA . ALA A 1 103 ? -4.710 -6.172 -3.201 1.00 81.88 103 ALA A CA 1
ATOM 797 C C . ALA A 1 103 ? -3.395 -5.383 -3.078 1.00 81.88 103 ALA A C 1
ATOM 799 O O . ALA A 1 103 ? -2.328 -5.874 -3.450 1.00 81.88 103 ALA A O 1
ATOM 800 N N . VAL A 1 104 ? -3.456 -4.202 -2.467 1.00 81.81 104 VAL A N 1
ATOM 801 C CA . VAL A 1 104 ? -2.300 -3.337 -2.216 1.00 81.81 104 VAL A CA 1
ATOM 802 C C . VAL A 1 104 ? -1.281 -3.996 -1.279 1.00 81.81 104 VAL A C 1
ATOM 804 O O . VAL A 1 104 ? -0.072 -3.921 -1.523 1.00 81.81 104 VAL A O 1
ATOM 807 N N . LEU A 1 105 ? -1.735 -4.694 -0.235 1.00 83.81 105 LEU A N 1
ATOM 808 C CA . LEU A 1 105 ? -0.853 -5.458 0.648 1.00 83.81 105 LEU A CA 1
ATOM 809 C C . LEU A 1 105 ? -0.141 -6.581 -0.107 1.00 83.81 105 LEU A C 1
ATOM 811 O O . LEU A 1 105 ? 1.072 -6.698 0.033 1.00 83.81 105 LEU A O 1
ATOM 815 N N . VAL A 1 106 ? -0.845 -7.353 -0.943 1.00 82.44 106 VAL A N 1
ATOM 816 C CA . VAL A 1 106 ? -0.225 -8.417 -1.756 1.00 82.44 106 VAL A CA 1
ATOM 817 C C . VAL A 1 106 ? 0.832 -7.843 -2.697 1.00 82.44 106 VAL A C 1
ATOM 819 O O . VAL A 1 106 ? 1.944 -8.366 -2.748 1.00 82.44 106 VAL A O 1
ATOM 822 N N . ILE A 1 107 ? 0.531 -6.738 -3.384 1.00 79.31 107 ILE A N 1
ATOM 823 C CA . ILE A 1 107 ? 1.511 -6.044 -4.232 1.00 79.31 107 ILE A CA 1
ATOM 824 C C 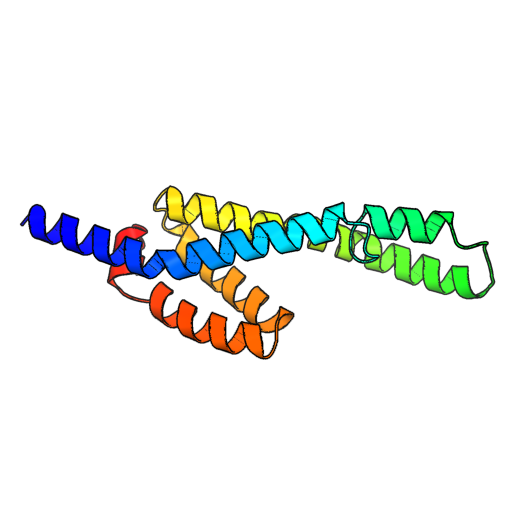. ILE A 1 107 ? 2.738 -5.675 -3.389 1.00 79.31 107 ILE A C 1
ATOM 826 O O . ILE A 1 107 ? 3.863 -6.036 -3.722 1.00 79.31 107 ILE A O 1
ATOM 830 N N . THR A 1 108 ? 2.538 -5.052 -2.231 1.00 77.81 108 THR A N 1
ATOM 831 C CA . THR A 1 108 ? 3.651 -4.654 -1.355 1.00 77.81 108 THR A CA 1
ATOM 832 C C . THR A 1 108 ? 4.478 -5.857 -0.874 1.00 77.81 108 THR A C 1
ATOM 834 O O . THR A 1 108 ? 5.706 -5.778 -0.819 1.00 77.81 108 THR A O 1
ATOM 837 N N . MET A 1 109 ? 3.834 -6.990 -0.576 1.00 79.50 109 MET A N 1
ATOM 838 C CA . MET A 1 109 ? 4.517 -8.224 -0.172 1.00 79.50 109 MET A CA 1
ATOM 839 C C . MET A 1 109 ? 5.420 -8.774 -1.277 1.00 79.50 109 MET A C 1
ATOM 841 O O . MET A 1 109 ? 6.528 -9.211 -0.969 1.00 79.50 109 MET A O 1
ATOM 845 N N . VAL A 1 110 ? 4.957 -8.751 -2.530 1.00 76.56 110 VAL A N 1
ATOM 846 C CA . VAL A 1 110 ? 5.695 -9.270 -3.693 1.00 76.56 110 VAL A CA 1
ATOM 847 C C . VAL A 1 110 ? 6.864 -8.354 -4.056 1.00 76.56 110 VAL A C 1
ATOM 849 O O . VAL A 1 110 ? 7.968 -8.836 -4.294 1.00 76.56 110 VAL A O 1
ATOM 852 N N . PHE A 1 111 ? 6.651 -7.037 -4.062 1.00 71.19 111 PHE A N 1
ATOM 853 C CA . PHE A 1 111 ? 7.666 -6.079 -4.516 1.00 71.19 111 PHE A CA 1
ATOM 854 C C . PHE A 1 111 ? 8.810 -5.866 -3.525 1.00 71.19 111 PHE A C 1
ATOM 856 O O . PHE A 1 111 ? 9.939 -5.624 -3.941 1.00 71.19 111 PHE A O 1
ATOM 863 N N . PHE A 1 112 ? 8.535 -5.967 -2.225 1.00 73.00 112 PHE A N 1
ATOM 864 C CA . PHE A 1 112 ? 9.522 -5.706 -1.173 1.00 73.00 112 PHE A CA 1
ATOM 865 C C . PHE A 1 112 ? 9.948 -6.982 -0.447 1.00 73.00 112 PHE A C 1
ATOM 867 O O . PHE A 1 112 ? 10.372 -6.924 0.710 1.00 73.00 112 PHE A O 1
ATOM 874 N N . PHE A 1 113 ? 9.816 -8.147 -1.086 1.00 70.69 113 PHE A N 1
ATOM 875 C CA . PHE A 1 113 ? 10.246 -9.408 -0.494 1.00 70.69 113 PHE A CA 1
ATOM 876 C C . PHE A 1 113 ? 11.735 -9.344 -0.091 1.00 70.69 113 PHE A C 1
ATOM 878 O O . PHE A 1 113 ? 12.562 -8.931 -0.907 1.00 70.69 113 PHE A O 1
ATOM 885 N N . PRO A 1 114 ? 12.110 -9.758 1.139 1.00 79.38 114 PRO A N 1
ATOM 886 C CA . PRO A 1 114 ? 11.273 -10.388 2.175 1.00 79.38 114 PRO A CA 1
ATOM 887 C C . PRO A 1 114 ? 10.644 -9.412 3.191 1.00 79.38 114 PRO A C 1
ATOM 889 O O . PRO A 1 114 ? 9.682 -9.760 3.877 1.00 79.38 114 PRO A O 1
ATOM 892 N N . VAL A 1 115 ? 11.157 -8.184 3.301 1.00 77.31 115 VAL A N 1
ATOM 893 C CA . VAL A 1 115 ? 10.753 -7.202 4.328 1.00 77.31 115 VAL A CA 1
ATOM 894 C C . VAL A 1 115 ? 9.272 -6.823 4.203 1.00 77.31 115 VAL A C 1
ATOM 896 O O . VAL A 1 115 ? 8.536 -6.822 5.192 1.00 77.31 115 VAL A O 1
ATOM 899 N N . GLY A 1 116 ? 8.803 -6.574 2.981 1.00 75.94 116 GLY A N 1
ATOM 900 C CA . GLY A 1 116 ? 7.404 -6.271 2.683 1.00 75.94 116 GLY A CA 1
ATOM 901 C C . GLY A 1 116 ? 6.459 -7.424 2.986 1.00 75.94 116 GLY A C 1
ATOM 902 O O . GLY A 1 116 ? 5.305 -7.190 3.331 1.00 75.94 116 GLY A O 1
ATOM 903 N N . THR A 1 117 ? 6.938 -8.667 2.927 1.00 80.12 117 THR A N 1
ATOM 904 C CA . THR A 1 117 ? 6.140 -9.838 3.303 1.00 80.12 117 THR A CA 1
ATOM 905 C C . THR A 1 117 ? 5.899 -9.886 4.808 1.00 80.12 117 THR A C 1
ATOM 907 O O . THR A 1 117 ? 4.770 -10.117 5.237 1.00 80.12 117 THR A O 1
ATOM 910 N N . ILE A 1 118 ? 6.922 -9.594 5.617 1.00 83.88 118 ILE A N 1
ATOM 911 C CA . ILE A 1 118 ? 6.804 -9.548 7.084 1.00 83.88 118 ILE A CA 1
ATOM 912 C C . ILE A 1 118 ? 5.838 -8.433 7.502 1.00 83.88 118 ILE A C 1
ATOM 914 O O . ILE A 1 118 ? 4.884 -8.676 8.244 1.00 83.88 118 ILE A O 1
ATOM 918 N N . ILE A 1 119 ? 6.049 -7.218 6.986 1.00 82.00 119 ILE A N 1
ATOM 919 C CA . ILE A 1 119 ? 5.194 -6.060 7.283 1.00 82.00 119 ILE A CA 1
ATOM 920 C C . ILE A 1 119 ? 3.771 -6.309 6.776 1.00 82.00 119 ILE A C 1
ATOM 922 O O . ILE A 1 119 ? 2.801 -6.115 7.513 1.00 82.00 119 ILE A O 1
ATOM 926 N N . GLY A 1 120 ? 3.644 -6.803 5.545 1.00 83.31 120 GLY A N 1
ATOM 927 C CA . GLY A 1 120 ? 2.364 -7.124 4.935 1.00 83.31 120 GLY A CA 1
ATOM 928 C C . GLY A 1 120 ? 1.583 -8.148 5.751 1.00 83.31 120 GLY A C 1
ATOM 929 O O . GLY A 1 120 ? 0.392 -7.959 5.968 1.00 83.31 120 GLY A O 1
ATOM 930 N N . ALA A 1 121 ? 2.232 -9.201 6.256 1.00 83.75 121 ALA A N 1
ATOM 931 C CA . ALA A 1 121 ? 1.566 -10.242 7.038 1.00 83.75 121 ALA A CA 1
ATOM 932 C C . ALA A 1 121 ? 1.037 -9.709 8.381 1.00 83.75 121 ALA A C 1
ATOM 934 O O . ALA A 1 121 ? -0.053 -10.085 8.822 1.00 83.75 121 ALA A O 1
ATOM 935 N N . ILE A 1 122 ? 1.778 -8.799 9.020 1.00 86.00 122 ILE A N 1
ATOM 936 C CA . ILE A 1 122 ? 1.347 -8.132 10.257 1.00 86.00 122 ILE A CA 1
ATOM 937 C C . ILE A 1 122 ? 0.140 -7.228 9.985 1.00 86.00 122 ILE A C 1
ATOM 939 O O . ILE A 1 122 ? -0.845 -7.263 10.726 1.00 86.00 122 ILE A O 1
ATOM 943 N N . LEU A 1 123 ? 0.197 -6.430 8.919 1.00 85.00 123 LEU A N 1
ATOM 944 C CA . LEU A 1 123 ? -0.873 -5.502 8.560 1.00 85.00 123 LEU A CA 1
ATOM 945 C C . LEU A 1 123 ? -2.123 -6.221 8.051 1.00 85.00 123 LEU A C 1
ATOM 947 O O . LEU A 1 123 ? -3.227 -5.812 8.396 1.00 85.00 123 LEU A O 1
ATOM 951 N N . TRP A 1 124 ? -1.969 -7.342 7.347 1.00 86.00 124 TRP A N 1
ATOM 952 C CA . TRP A 1 124 ? -3.075 -8.198 6.914 1.00 86.00 124 TRP A CA 1
ATOM 953 C C . TRP A 1 124 ? -3.936 -8.664 8.091 1.00 86.00 124 TRP A C 1
ATOM 955 O O . TRP A 1 124 ? -5.165 -8.633 8.024 1.00 86.00 124 TRP A O 1
ATOM 965 N N . LYS A 1 125 ? -3.301 -9.041 9.211 1.00 84.25 125 LYS A N 1
ATOM 966 C CA . LYS A 1 125 ? -4.019 -9.405 10.443 1.00 84.25 125 LYS A CA 1
ATOM 967 C C . LYS A 1 125 ? -4.795 -8.226 11.034 1.00 84.25 125 LYS A C 1
ATOM 969 O O . LYS A 1 125 ? -5.921 -8.416 11.480 1.00 84.25 125 LYS A O 1
ATOM 974 N N . ARG A 1 126 ? -4.220 -7.018 11.025 1.00 82.81 126 ARG A N 1
ATOM 975 C CA . ARG A 1 126 ? -4.886 -5.800 11.533 1.00 82.81 126 ARG A CA 1
ATOM 976 C C . ARG A 1 126 ? -6.057 -5.375 10.651 1.00 82.81 126 ARG A C 1
ATOM 978 O O . ARG A 1 126 ? -7.088 -4.930 11.146 1.00 82.81 126 ARG A O 1
ATOM 985 N N . PHE A 1 127 ? -5.904 -5.553 9.350 1.00 80.00 127 PHE A N 1
ATOM 986 C CA . PHE A 1 127 ? -6.890 -5.177 8.353 1.00 80.00 127 PHE A CA 1
ATOM 987 C C . PHE A 1 127 ? -8.089 -6.141 8.294 1.00 80.00 127 PHE A C 1
ATOM 989 O O . PHE A 1 127 ? -9.204 -5.727 8.006 1.00 80.00 127 PHE A O 1
ATOM 996 N N . ASN A 1 128 ? -7.887 -7.419 8.632 1.00 81.50 128 ASN A N 1
ATOM 997 C CA . ASN A 1 128 ? -8.965 -8.412 8.732 1.00 81.50 128 ASN A CA 1
ATOM 998 C C . ASN A 1 128 ? -9.663 -8.460 10.097 1.00 81.50 128 ASN A C 1
ATOM 1000 O O . ASN A 1 128 ? -10.540 -9.301 10.300 1.00 81.50 128 ASN A O 1
ATOM 1004 N N . HIS A 1 129 ? -9.282 -7.602 11.039 1.00 82.81 129 HIS A N 1
ATOM 1005 C CA . HIS A 1 129 ? -9.898 -7.581 12.356 1.00 82.81 129 HIS A CA 1
ATOM 1006 C C . HIS A 1 129 ? -11.368 -7.106 12.263 1.00 82.81 129 HIS A C 1
ATOM 1008 O O . HIS A 1 129 ? -11.677 -6.188 11.503 1.00 82.81 129 HIS A O 1
ATOM 1014 N N . PRO A 1 130 ? -12.312 -7.682 13.031 1.00 81.31 130 PRO A N 1
ATOM 1015 C CA . PRO A 1 130 ? -13.731 -7.315 12.938 1.00 81.31 130 PRO A CA 1
ATOM 1016 C C . PRO A 1 130 ? -13.988 -5.826 13.218 1.00 81.31 130 PRO A C 1
ATOM 1018 O O . PRO A 1 130 ? -14.831 -5.209 12.575 1.00 81.31 130 PRO A O 1
ATOM 1021 N N . LEU A 1 131 ? -13.213 -5.218 14.122 1.00 82.56 131 LEU A N 1
ATOM 1022 C CA . LEU A 1 131 ? -13.317 -3.784 14.423 1.00 82.56 131 LEU A CA 1
ATOM 1023 C C . LEU A 1 131 ? -12.872 -2.885 13.259 1.00 82.56 131 LEU A C 1
ATOM 1025 O O . LEU A 1 131 ? -13.468 -1.830 13.051 1.00 82.56 131 LEU A O 1
ATOM 1029 N N . SER A 1 132 ? -11.862 -3.283 12.478 1.00 79.25 132 SER A N 1
ATOM 1030 C CA . SER A 1 132 ? -11.424 -2.508 11.311 1.00 79.25 132 SER A CA 1
ATOM 1031 C C . SER A 1 132 ? -12.404 -2.642 10.143 1.00 79.25 132 SER A C 1
ATOM 1033 O O . SER A 1 132 ? -12.705 -1.640 9.497 1.00 79.25 132 SER A O 1
ATOM 1035 N N . LYS A 1 133 ? -13.008 -3.821 9.939 1.00 80.56 133 LYS A N 1
ATOM 1036 C CA . LYS A 1 133 ? -14.122 -3.994 8.986 1.00 80.56 133 LYS A CA 1
ATOM 1037 C C . LYS A 1 133 ? -15.345 -3.156 9.367 1.00 80.56 133 LYS A C 1
ATOM 1039 O O . LYS A 1 133 ? -15.884 -2.442 8.524 1.00 80.56 133 LYS A O 1
ATOM 1044 N N . LYS A 1 134 ? -15.720 -3.168 10.653 1.00 80.81 134 LYS A N 1
ATOM 1045 C CA . LYS A 1 134 ? -16.816 -2.349 11.195 1.00 80.81 134 LYS A CA 1
ATOM 1046 C C . LYS A 1 134 ? -16.557 -0.853 11.001 1.00 80.81 134 LYS A C 1
ATOM 1048 O O . LYS A 1 134 ? -17.462 -0.124 10.616 1.00 80.81 134 LYS A O 1
ATOM 1053 N N . TYR A 1 135 ? -15.318 -0.398 11.202 1.00 80.81 135 TYR A N 1
ATOM 1054 C CA . TYR A 1 135 ? -14.925 0.989 10.934 1.00 80.81 135 TYR A CA 1
ATOM 1055 C C . TYR A 1 135 ? -15.074 1.382 9.455 1.00 80.81 135 TYR A C 1
ATOM 1057 O O . TYR A 1 135 ? -15.431 2.520 9.157 1.00 80.81 135 TYR A O 1
ATOM 1065 N N . LEU A 1 136 ? -14.817 0.449 8.535 1.00 78.38 136 LEU A N 1
ATOM 1066 C CA . LEU A 1 136 ? -14.921 0.658 7.087 1.00 78.38 136 LEU A CA 1
ATOM 1067 C C . LEU A 1 136 ? -16.333 0.414 6.531 1.00 78.38 136 LEU A C 1
ATOM 1069 O O . LEU A 1 136 ? -16.504 0.429 5.313 1.00 78.38 136 LEU A O 1
ATOM 1073 N N . ASN A 1 137 ? -17.335 0.198 7.395 1.00 81.00 137 ASN A N 1
ATOM 1074 C CA . ASN A 1 137 ? -18.693 -0.201 7.006 1.00 81.00 137 ASN A CA 1
ATOM 1075 C C . ASN A 1 137 ? -18.696 -1.399 6.039 1.00 81.00 137 ASN A C 1
ATOM 1077 O O . ASN A 1 137 ? -19.463 -1.436 5.079 1.00 81.00 137 ASN A O 1
ATOM 1081 N N . TYR A 1 138 ? -17.781 -2.344 6.255 1.00 73.31 138 TYR A N 1
ATOM 1082 C CA . TYR A 1 138 ? -17.685 -3.566 5.472 1.00 73.31 138 TYR A CA 1
ATOM 1083 C C . TYR A 1 138 ? -18.453 -4.671 6.197 1.00 73.31 138 TYR A C 1
ATOM 1085 O O . TYR A 1 138 ? -17.985 -5.180 7.218 1.00 73.31 138 TYR A O 1
ATOM 1093 N N . GLU A 1 139 ? -19.644 -4.991 5.695 1.00 68.81 139 GLU A N 1
ATOM 1094 C CA . GLU A 1 139 ? -20.399 -6.179 6.100 1.00 68.81 139 GLU A CA 1
ATOM 1095 C C . GLU A 1 139 ? -19.860 -7.385 5.314 1.00 68.81 139 GLU A C 1
ATOM 1097 O O . GLU A 1 139 ? -19.624 -7.276 4.109 1.00 68.81 139 GLU A O 1
ATOM 1102 N N . ASP A 1 140 ? -19.567 -8.478 6.031 1.00 56.22 140 ASP A N 1
ATOM 1103 C CA . ASP A 1 140 ? -19.072 -9.743 5.462 1.00 56.22 140 ASP A CA 1
ATOM 1104 C C . ASP A 1 140 ? -20.144 -10.457 4.622 1.00 56.22 140 ASP A C 1
ATOM 1106 O O . ASP A 1 140 ? -21.323 -10.469 5.049 1.00 56.22 140 ASP A O 1
#

Solvent-accessible surface area (backbone atoms only — not comparable to full-atom values): 7257 Å² total; per-residue (Å²): 110,69,68,59,54,52,50,45,39,52,52,9,49,59,47,42,48,66,53,52,51,48,31,51,53,49,31,50,53,46,48,46,44,39,72,66,38,48,72,74,13,74,54,12,43,56,50,57,60,72,74,53,81,90,46,88,67,40,60,60,49,46,52,52,43,61,67,44,40,61,55,44,50,51,49,63,53,47,56,35,48,50,30,49,49,32,48,50,22,58,76,66,36,33,41,69,23,59,67,46,46,51,52,51,37,52,51,44,21,66,76,38,60,68,63,25,37,57,55,31,55,58,45,50,57,38,60,68,31,70,45,30,28,56,42,20,62,40,82,133

Mean predicted aligned error: 11.49 Å

Sequence (140 aa):
MAELAEKELREGGKQLEGVLILCWVMAILTGLAIFSGFGWGPVGYLRGYLDNPFTLHAATDVVKGLISFPFRMVYSLIVPALYVTELIGIYQRKAFAVPLGRAVLVITMVFFFPVGTIIGAILWKRFNHPLSKKYLNYED

Radius of gyration: 19.63 Å; Cα contacts (8 Å, |Δi|>4): 128; chains: 1; bounding box: 49×22×58 Å

pLDDT: mean 71.95, std 11.66, range [44.5, 86.0]

Foldseek 3Di:
DVVVLVVLLVVLLVLCVLLLVVLVVQLVVLVCCQVVLPCLHPNVVVVVVVPDDDDPVVVVVVVVCVVCVVVSHCCSPVLSVLSVVLNVLLVVLAQVNLVSSLVNLVVQVVVPPPVSVVSSVSSVVSSPDPSNCVSSVHDD

Organism: NCBI:txid412755